Protein AF-A0A5C9CWZ7-F1 (afdb_monomer_lite)

Sequence (181 aa):
MKLSPTIRRFCLLFFSLTQAFALWAQPSFFHSISLDSYSSPAVPVGQFVGLRAGVDFPKRSPGISFFLKGSIPYDPFDLLDGHGGFGAEIRPFAAKRHFLEWLSPRRTHWAPSSSVSLLFPFENPTAPFVEASLSPLRLYTGWGNISFLSFRALFDETLKAQGWGIGILEFGYYPPDRRAP

Secondary structure (DSSP, 8-state):
-PPPHHHHHHHHHHHHHHHHHHHHSPPEEEEEEEEEEEE-SSS-SEEEEEEEEEEEESSSSSEEEEEEEEEEESSTT-GGG-EEEEEEEEE---BSS-TTGGG-SS--EE--EEEEEEEEESS-TTS-EEEEEEESEEEE-SSEEEEEEEEEEEE-TT--EEEEEEEEEEEEEPPP-TT--

Radius of gyration: 17.25 Å; chains: 1; bounding box: 43×49×49 Å

pLDDT: mean 82.91, std 12.4, range [44.5, 96.75]

Foldseek 3Di:
DDDDPVVVVVVVVVVVVQVVQLVPADKFKKKKWFWKAWDFPLAPGAIKIKIKIWIWRHPDPQTKIKIKMKIAGPPPVCRQSIKIWIKMKGFHGWAQDDPCVVVDPARKIQTKMWMKIWIAGNNGRPWIKIKIKTFRAWIHRPFWIKTAFIKIWIATPVRDTGTIMTGHIMTMGTDDDPPDD

Structure (mmCIF, N/CA/C/O backbone):
data_AF-A0A5C9CWZ7-F1
#
_entry.id   AF-A0A5C9CWZ7-F1
#
loop_
_atom_site.group_PDB
_atom_site.id
_atom_site.type_symbol
_atom_site.label_atom_id
_atom_site.label_alt_id
_atom_site.label_comp_id
_atom_site.label_asym_id
_atom_site.label_entity_id
_atom_site.label_seq_id
_atom_site.pdbx_PDB_ins_code
_atom_site.Cartn_x
_atom_site.Cartn_y
_atom_site.Cartn_z
_atom_site.occupancy
_atom_site.B_iso_or_equiv
_atom_site.auth_seq_id
_atom_site.auth_comp_id
_atom_site.auth_asym_id
_atom_site.auth_atom_id
_atom_site.pdbx_PDB_model_num
ATOM 1 N N . MET A 1 1 ? 6.967 26.310 -6.970 1.00 44.59 1 MET A N 1
ATOM 2 C CA . MET A 1 1 ? 6.289 27.140 -5.944 1.00 44.59 1 MET A CA 1
ATOM 3 C C . MET A 1 1 ? 7.084 27.080 -4.642 1.00 44.59 1 MET A C 1
ATOM 5 O O . MET A 1 1 ? 7.357 25.980 -4.184 1.00 44.59 1 MET A O 1
ATOM 9 N N . LYS A 1 2 ? 7.505 28.216 -4.065 1.00 53.72 2 LYS A N 1
ATOM 10 C CA . LYS A 1 2 ? 8.175 28.252 -2.748 1.00 53.72 2 LYS A CA 1
ATOM 11 C C . LYS A 1 2 ? 7.112 28.416 -1.656 1.00 53.72 2 LYS A C 1
ATOM 13 O O . LYS A 1 2 ? 6.367 29.389 -1.682 1.00 53.72 2 LYS A O 1
ATOM 18 N N . LEU A 1 3 ? 7.029 27.466 -0.725 1.00 54.56 3 LEU A N 1
ATOM 19 C CA . LEU A 1 3 ? 6.148 27.565 0.444 1.00 54.56 3 LEU A CA 1
ATOM 20 C C . LEU A 1 3 ? 6.603 28.715 1.354 1.00 54.56 3 LEU A C 1
ATOM 22 O O . LEU A 1 3 ? 7.803 28.901 1.568 1.00 54.56 3 LEU A O 1
ATOM 26 N N . SER A 1 4 ? 5.645 29.463 1.907 1.00 82.19 4 SER A N 1
ATOM 27 C CA . SER A 1 4 ? 5.919 30.510 2.898 1.00 82.19 4 SER A CA 1
ATOM 28 C C . SER A 1 4 ? 6.676 29.930 4.108 1.00 82.19 4 SER A C 1
ATOM 30 O O . SER A 1 4 ? 6.368 28.813 4.543 1.00 82.19 4 SER A O 1
ATOM 32 N N . PRO A 1 5 ? 7.646 30.663 4.690 1.00 79.69 5 PRO A N 1
ATOM 33 C CA . PRO A 1 5 ? 8.402 30.211 5.860 1.00 79.69 5 PRO A CA 1
ATOM 34 C C . PRO A 1 5 ? 7.504 29.846 7.052 1.00 79.69 5 PRO A C 1
ATOM 36 O O . PRO A 1 5 ? 7.842 28.938 7.811 1.00 79.69 5 PRO A O 1
ATOM 39 N N . THR A 1 6 ? 6.335 30.478 7.183 1.00 78.12 6 THR A N 1
ATOM 40 C CA . THR A 1 6 ? 5.333 30.152 8.209 1.00 78.12 6 THR A CA 1
ATOM 41 C C . THR A 1 6 ? 4.721 28.771 7.983 1.00 78.12 6 THR A C 1
ATOM 43 O O . THR A 1 6 ? 4.639 27.973 8.914 1.00 78.12 6 THR A O 1
ATOM 46 N N . ILE A 1 7 ? 4.374 28.446 6.734 1.00 71.31 7 ILE A N 1
ATOM 47 C CA . ILE A 1 7 ? 3.821 27.136 6.362 1.00 71.31 7 ILE A CA 1
ATOM 48 C C . ILE A 1 7 ? 4.877 26.049 6.573 1.00 71.31 7 ILE A C 1
ATOM 50 O O . ILE A 1 7 ? 4.580 24.997 7.127 1.00 71.31 7 ILE A O 1
ATOM 54 N N . ARG A 1 8 ? 6.140 26.325 6.225 1.00 72.25 8 ARG A N 1
ATOM 55 C CA . ARG A 1 8 ? 7.251 25.384 6.429 1.00 72.25 8 ARG A CA 1
ATOM 56 C C . ARG A 1 8 ? 7.451 25.039 7.907 1.00 72.25 8 ARG A C 1
ATOM 58 O O . ARG A 1 8 ? 7.617 23.869 8.237 1.00 72.25 8 ARG A O 1
ATOM 65 N N . ARG A 1 9 ? 7.403 26.041 8.792 1.00 70.62 9 ARG A N 1
ATOM 66 C CA . ARG A 1 9 ? 7.500 25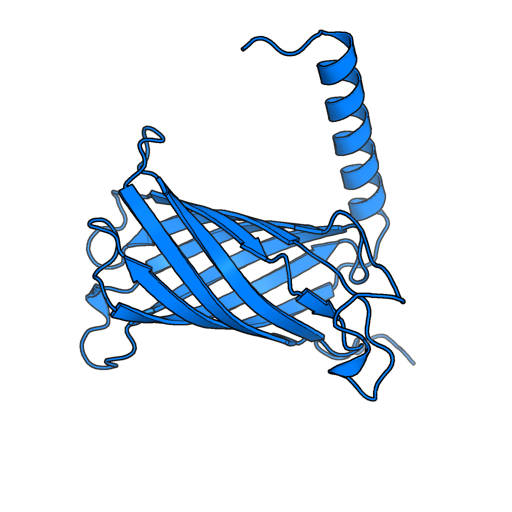.851 10.250 1.00 70.62 9 ARG A CA 1
ATOM 67 C C . ARG A 1 9 ? 6.307 25.079 10.804 1.00 70.62 9 ARG A C 1
ATOM 69 O O . ARG A 1 9 ? 6.511 24.182 11.610 1.00 70.62 9 ARG A O 1
ATOM 76 N N . PHE A 1 10 ? 5.096 25.384 10.342 1.00 73.50 10 PHE A N 1
ATOM 77 C CA . PHE A 1 10 ? 3.888 24.666 10.746 1.00 73.50 10 PHE A CA 1
ATOM 78 C C . PHE A 1 10 ? 3.921 23.195 10.312 1.00 73.50 10 PHE A C 1
ATOM 80 O O . PHE A 1 10 ? 3.681 22.319 11.134 1.00 73.50 10 PHE A O 1
ATOM 87 N N . CYS A 1 11 ? 4.293 22.909 9.060 1.00 59.72 11 CYS A N 1
ATOM 88 C CA . CYS A 1 11 ? 4.455 21.541 8.570 1.00 59.72 11 CYS A CA 1
ATOM 89 C C . CYS A 1 11 ? 5.512 20.783 9.371 1.00 59.72 11 CYS A C 1
ATOM 91 O O . CYS A 1 11 ? 5.253 19.660 9.781 1.00 59.72 11 CYS A O 1
ATOM 93 N N . LEU A 1 12 ? 6.671 21.393 9.637 1.00 71.19 12 LEU A N 1
ATOM 94 C CA . LEU A 1 12 ? 7.707 20.772 10.462 1.00 71.19 12 LEU A CA 1
ATOM 95 C C . LEU A 1 12 ? 7.193 20.480 11.872 1.00 71.19 12 LEU A C 1
ATOM 97 O O . LEU A 1 12 ? 7.348 19.362 12.333 1.00 71.19 12 LEU A O 1
ATOM 101 N N . LEU A 1 13 ? 6.528 21.436 12.525 1.00 69.62 13 LEU A N 1
ATOM 102 C CA . LEU A 1 13 ? 5.971 21.241 13.864 1.00 69.62 13 LEU A CA 1
ATOM 103 C C . LEU A 1 13 ? 4.911 20.130 13.882 1.00 69.62 13 LEU A C 1
ATOM 105 O O . LEU A 1 13 ? 4.917 19.291 14.776 1.00 69.62 13 LEU A O 1
ATOM 109 N N . PHE A 1 14 ? 4.037 20.095 12.875 1.00 67.31 14 PHE A N 1
ATOM 110 C CA . PHE A 1 14 ? 3.029 19.053 12.704 1.00 67.31 14 PHE A CA 1
ATOM 111 C C . PHE A 1 14 ? 3.673 17.679 12.491 1.00 67.31 14 PHE A C 1
ATOM 113 O O . PHE A 1 14 ? 3.327 16.742 13.203 1.00 67.31 14 PHE A O 1
ATOM 120 N N . PHE A 1 15 ? 4.665 17.573 11.599 1.00 65.56 15 PHE A N 1
ATOM 121 C CA . PHE A 1 15 ? 5.436 16.346 11.385 1.00 65.56 15 PHE A CA 1
ATOM 122 C C . PHE A 1 15 ? 6.125 15.887 12.676 1.00 65.56 15 PHE A C 1
ATOM 124 O O . PHE A 1 15 ? 5.984 14.725 13.057 1.00 65.56 15 PHE A O 1
ATOM 131 N N . SER A 1 16 ? 6.790 16.791 13.397 1.00 65.62 16 SER A N 1
ATOM 132 C CA . SER A 1 16 ? 7.444 16.499 14.677 1.00 65.62 16 SER A CA 1
ATOM 133 C C . SER A 1 16 ? 6.456 16.015 15.735 1.00 65.62 16 SER A C 1
ATOM 135 O O . SER A 1 16 ? 6.733 15.040 16.426 1.00 65.62 16 SER A O 1
ATOM 137 N N . LEU A 1 17 ? 5.287 16.652 15.847 1.00 58.56 17 LEU A N 1
ATOM 138 C CA . LEU A 1 17 ? 4.240 16.255 16.790 1.00 58.56 17 LEU A CA 1
ATOM 139 C C . LEU A 1 17 ? 3.630 14.901 16.415 1.00 58.56 17 LEU A C 1
ATOM 141 O O . LEU A 1 17 ? 3.426 14.069 17.295 1.00 58.56 17 LEU A O 1
ATOM 145 N N . THR A 1 18 ? 3.409 14.629 15.125 1.00 54.94 18 THR A N 1
ATOM 146 C CA . THR A 1 18 ? 2.952 13.307 14.669 1.00 54.94 18 THR A CA 1
ATOM 147 C C . THR A 1 18 ? 3.993 12.213 14.906 1.00 54.94 18 THR A C 1
ATOM 149 O O . THR A 1 18 ? 3.618 11.111 15.296 1.00 54.94 18 THR A O 1
ATOM 152 N N . GLN A 1 19 ? 5.291 12.506 14.758 1.00 60.41 19 GLN A N 1
ATOM 153 C CA . GLN A 1 19 ? 6.364 11.560 15.084 1.00 60.41 19 GLN A CA 1
ATOM 154 C C . GLN A 1 19 ? 6.494 11.333 16.596 1.00 60.41 19 GLN A C 1
ATOM 156 O O . GLN A 1 19 ? 6.620 10.194 17.036 1.00 60.41 19 GLN A O 1
ATOM 161 N N . ALA A 1 20 ? 6.399 12.389 17.407 1.00 58.94 20 ALA A N 1
ATOM 162 C CA . ALA A 1 20 ? 6.424 12.276 18.865 1.00 58.94 20 ALA A CA 1
ATOM 163 C C . ALA A 1 20 ? 5.234 11.457 19.395 1.00 58.94 20 ALA A C 1
ATOM 165 O O . ALA A 1 20 ? 5.399 10.640 20.300 1.00 58.94 20 ALA A O 1
ATOM 166 N N . PHE A 1 21 ? 4.051 11.616 18.793 1.00 53.75 21 PHE A N 1
ATOM 167 C CA . PHE A 1 21 ? 2.863 10.832 19.138 1.00 53.75 21 PHE A CA 1
ATOM 168 C C . PHE A 1 21 ? 2.972 9.370 18.676 1.00 53.75 21 PHE A C 1
ATOM 170 O O . PHE A 1 21 ? 2.552 8.461 19.391 1.00 53.75 21 PHE A O 1
ATOM 177 N N . ALA A 1 22 ? 3.588 9.128 17.514 1.00 54.06 22 ALA A N 1
ATOM 178 C CA . ALA A 1 22 ? 3.895 7.787 17.021 1.00 54.06 22 ALA A CA 1
ATOM 179 C C . ALA A 1 22 ? 4.846 7.025 17.966 1.00 54.06 22 ALA A C 1
ATOM 181 O O . ALA A 1 22 ? 4.644 5.838 18.197 1.00 54.06 22 ALA A O 1
ATOM 182 N N . LEU A 1 23 ? 5.825 7.707 18.574 1.00 55.41 23 LEU A N 1
ATOM 183 C CA . LEU A 1 23 ? 6.781 7.106 19.517 1.00 55.41 23 LEU A CA 1
ATOM 184 C C . LEU A 1 23 ? 6.171 6.738 20.881 1.00 55.41 23 LEU A C 1
ATOM 186 O O . LEU A 1 23 ? 6.703 5.869 21.567 1.00 55.41 23 LEU A O 1
ATOM 190 N N . TRP A 1 24 ? 5.069 7.379 21.282 1.00 53.84 24 TRP A N 1
ATOM 191 C CA . TRP A 1 24 ? 4.366 7.086 22.541 1.00 53.84 24 TRP A CA 1
ATOM 192 C C . TRP A 1 24 ? 3.275 6.018 22.406 1.00 53.84 24 TRP A C 1
ATOM 194 O O . TRP A 1 24 ? 2.797 5.481 23.406 1.00 53.84 24 TRP A O 1
ATOM 204 N N . ALA A 1 25 ? 2.864 5.698 21.181 1.00 63.06 25 ALA A N 1
ATOM 205 C CA . ALA A 1 25 ? 1.851 4.692 20.927 1.00 63.06 25 ALA A CA 1
ATOM 206 C C . ALA A 1 25 ? 2.453 3.288 20.824 1.00 63.06 25 ALA A C 1
ATOM 208 O O . ALA A 1 25 ? 3.492 3.087 20.200 1.00 63.06 25 ALA A O 1
ATOM 209 N N .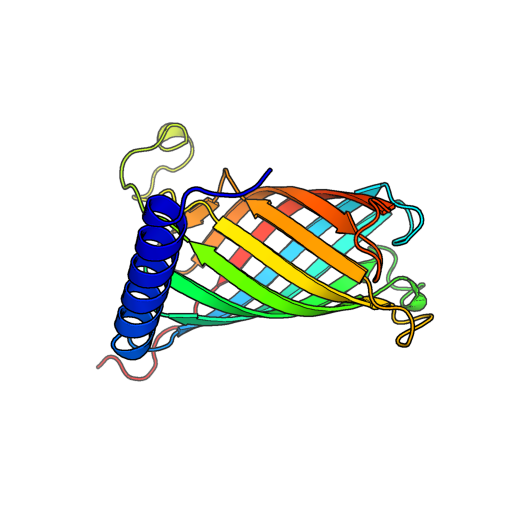 GLN A 1 26 ? 1.758 2.289 21.379 1.00 70.94 26 GLN A N 1
ATOM 210 C CA . GLN A 1 26 ? 2.166 0.897 21.207 1.00 70.94 26 GLN A CA 1
ATOM 211 C C . GLN A 1 26 ? 2.159 0.523 19.713 1.00 70.94 26 GLN A C 1
ATOM 213 O O . GLN A 1 26 ? 1.120 0.694 19.057 1.00 70.94 26 GLN A O 1
ATOM 218 N N . PRO A 1 27 ? 3.283 0.011 19.173 1.00 81.19 27 PRO A N 1
ATOM 219 C CA . PRO A 1 27 ? 3.339 -0.464 17.800 1.00 81.19 27 PRO A CA 1
ATOM 220 C C . PRO A 1 27 ? 2.318 -1.572 17.579 1.00 81.19 27 PRO A C 1
ATOM 222 O O . PRO A 1 27 ? 2.072 -2.400 18.457 1.00 81.19 27 PRO A O 1
ATOM 225 N N . SER A 1 28 ? 1.739 -1.627 16.387 1.00 86.00 28 SER A N 1
ATOM 226 C CA . SER A 1 28 ? 0.887 -2.744 15.984 1.00 86.00 28 SER A CA 1
ATOM 227 C C . SER A 1 28 ? 1.297 -3.284 14.635 1.00 86.00 28 SER A C 1
ATOM 229 O O . SER A 1 28 ? 1.337 -2.552 13.652 1.00 86.00 28 SER A O 1
ATOM 231 N N . PHE A 1 29 ? 1.571 -4.582 14.595 1.00 90.19 29 PHE A N 1
ATOM 232 C CA . PHE A 1 29 ? 1.871 -5.269 13.351 1.00 90.19 29 PHE A CA 1
ATOM 233 C C . PHE A 1 29 ? 0.608 -5.411 12.507 1.00 90.19 29 PHE A C 1
ATOM 235 O O . PHE A 1 29 ? -0.488 -5.600 13.041 1.00 90.19 29 PHE A O 1
ATOM 242 N N . PHE A 1 30 ? 0.762 -5.347 11.193 1.00 91.75 30 PHE A N 1
ATOM 243 C CA . PHE A 1 30 ? -0.310 -5.631 10.254 1.00 91.75 30 PHE A CA 1
ATOM 244 C C . PHE A 1 30 ? 0.219 -6.387 9.046 1.00 91.75 30 PHE A C 1
ATOM 246 O O . PHE A 1 30 ? 1.398 -6.296 8.704 1.00 91.75 30 PHE A O 1
ATOM 253 N N . HIS A 1 31 ? -0.692 -7.091 8.388 1.00 93.75 31 HIS A N 1
ATOM 254 C CA . HIS A 1 31 ? -0.468 -7.670 7.071 1.00 93.75 31 HIS A CA 1
ATOM 255 C C . HIS A 1 31 ? -1.663 -7.318 6.199 1.00 93.75 31 HIS A C 1
ATOM 257 O O . HIS A 1 31 ? -2.783 -7.261 6.711 1.00 93.75 31 HIS A O 1
ATOM 263 N N . SER A 1 32 ? -1.458 -7.071 4.913 1.00 94.75 32 SER A N 1
ATOM 264 C CA . SER A 1 32 ? -2.560 -6.876 3.980 1.00 94.75 32 SER A CA 1
ATOM 265 C C . SER A 1 32 ? -2.356 -7.610 2.671 1.00 94.75 32 SER A C 1
ATOM 267 O O . SER A 1 32 ? -1.229 -7.901 2.272 1.00 94.75 32 SER A O 1
ATOM 269 N N . ILE A 1 33 ? -3.482 -7.926 2.042 1.00 94.81 33 ILE A N 1
ATOM 270 C CA . ILE A 1 33 ? -3.564 -8.470 0.693 1.00 94.81 33 ILE A CA 1
ATOM 271 C C . ILE A 1 33 ? -4.383 -7.484 -0.131 1.00 94.81 33 ILE A C 1
ATOM 273 O O . ILE A 1 33 ? -5.452 -7.055 0.315 1.00 94.81 33 ILE A O 1
ATOM 277 N N . SER A 1 34 ? -3.895 -7.124 -1.312 1.00 93.50 34 SER A N 1
ATOM 278 C CA . SER A 1 34 ? -4.582 -6.236 -2.244 1.00 93.50 34 SER A CA 1
ATOM 279 C C . SER A 1 34 ? -4.733 -6.855 -3.624 1.00 93.50 34 SER A C 1
ATOM 281 O O . SER A 1 34 ? -3.941 -7.698 -4.036 1.00 93.50 34 SER A O 1
ATOM 283 N N . LEU A 1 35 ? -5.765 -6.417 -4.336 1.00 93.31 35 LEU A N 1
ATOM 284 C CA . LEU A 1 35 ? -5.917 -6.629 -5.764 1.00 93.31 35 LEU A CA 1
ATOM 285 C C . LEU A 1 35 ? -5.762 -5.283 -6.457 1.00 93.31 35 LEU A C 1
ATOM 287 O O . LEU A 1 35 ? -6.523 -4.345 -6.204 1.00 93.31 35 LEU A O 1
ATOM 291 N N . ASP A 1 36 ? -4.768 -5.210 -7.326 1.00 89.62 36 ASP A N 1
ATOM 292 C CA . ASP A 1 36 ? -4.287 -3.978 -7.924 1.00 89.62 36 ASP A CA 1
ATOM 293 C C . ASP A 1 36 ? -4.314 -4.089 -9.443 1.00 89.62 36 ASP A C 1
ATOM 295 O O . ASP A 1 36 ? -4.150 -5.166 -10.007 1.00 89.62 36 ASP A O 1
ATOM 299 N N . SER A 1 37 ? -4.510 -2.968 -10.122 1.00 88.75 37 SER A N 1
ATOM 300 C CA . SER A 1 37 ? -4.347 -2.882 -11.566 1.00 88.75 37 SER A CA 1
ATOM 301 C C . SER A 1 37 ? -3.518 -1.662 -11.915 1.00 88.75 37 SER A C 1
ATOM 303 O O . SER A 1 37 ? -3.731 -0.585 -11.354 1.00 88.75 37 SER A O 1
ATOM 305 N N . TYR A 1 38 ? -2.567 -1.828 -12.827 1.00 84.81 38 TYR A N 1
ATOM 306 C CA . TYR A 1 38 ? -1.699 -0.750 -13.285 1.00 84.81 38 TYR A CA 1
ATOM 307 C C . TYR A 1 38 ? -1.853 -0.527 -14.783 1.00 84.81 38 TYR A C 1
ATOM 309 O O . TYR A 1 38 ? -2.086 -1.451 -15.560 1.00 84.81 38 TYR A O 1
ATOM 317 N N . SER A 1 39 ? -1.679 0.729 -15.168 1.00 82.12 39 SER A N 1
ATOM 318 C CA . SER A 1 39 ? -1.515 1.195 -16.534 1.00 82.12 39 SER A CA 1
ATOM 319 C C . SER A 1 39 ? -0.220 2.006 -16.576 1.00 82.12 39 SER A C 1
ATOM 321 O O . SER A 1 39 ? -0.224 3.217 -16.332 1.00 82.12 39 SER A O 1
ATOM 323 N N . SER A 1 40 ? 0.902 1.331 -16.825 1.00 70.75 40 SER A N 1
ATOM 324 C CA . SER A 1 40 ? 2.238 1.930 -16.810 1.00 70.75 40 SER A CA 1
ATOM 325 C C . SER A 1 40 ? 3.177 1.211 -17.786 1.00 70.75 40 SER A C 1
ATOM 327 O O . SER A 1 40 ? 3.006 0.021 -18.016 1.00 70.75 40 SER A O 1
ATOM 329 N N . PRO A 1 41 ? 4.188 1.889 -18.348 1.00 65.88 41 PRO A N 1
A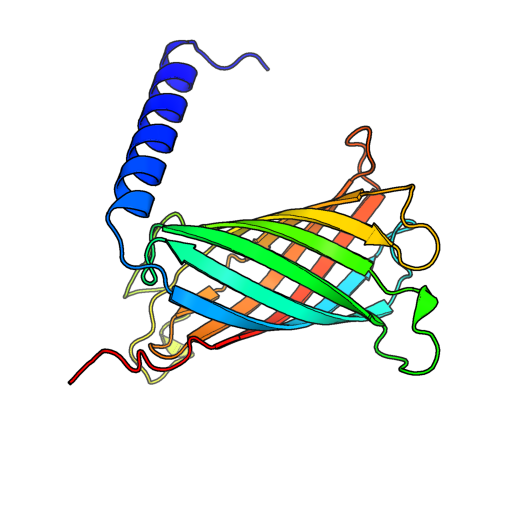TOM 330 C CA . PRO A 1 41 ? 5.328 1.244 -18.994 1.00 65.88 41 PRO A CA 1
ATOM 331 C C . PRO A 1 41 ? 6.301 0.624 -17.980 1.00 65.88 41 PRO A C 1
ATOM 333 O O . PRO A 1 41 ? 7.019 -0.303 -18.319 1.00 65.88 41 PRO A O 1
ATOM 336 N N . ALA A 1 42 ? 6.340 1.142 -16.744 1.00 66.50 42 ALA A N 1
ATOM 337 C CA . ALA A 1 42 ? 7.266 0.690 -15.697 1.00 66.50 42 ALA A CA 1
ATOM 338 C C . ALA A 1 42 ? 6.773 -0.548 -14.925 1.00 66.50 42 ALA A C 1
ATOM 340 O O . ALA A 1 42 ? 7.535 -1.169 -14.193 1.00 66.50 42 ALA A O 1
ATOM 341 N N . VAL A 1 43 ? 5.485 -0.869 -15.050 1.00 71.50 43 VAL A N 1
ATOM 342 C CA . VAL A 1 43 ? 4.858 -2.074 -14.500 1.00 71.50 43 VAL A CA 1
ATOM 343 C C . VAL A 1 43 ? 3.929 -2.590 -15.590 1.00 71.50 43 VAL A C 1
ATOM 345 O O . VAL A 1 43 ? 3.053 -1.816 -15.983 1.00 71.50 43 VAL A O 1
ATOM 348 N N . PRO A 1 44 ? 4.084 -3.834 -16.071 1.00 71.38 44 PRO A N 1
ATOM 349 C CA . PRO A 1 44 ? 3.253 -4.377 -17.138 1.00 71.38 44 PRO A CA 1
ATOM 350 C C . PRO A 1 44 ? 1.764 -4.165 -16.876 1.00 71.38 44 PRO A C 1
ATOM 352 O O . PRO A 1 44 ? 1.281 -4.258 -15.745 1.00 71.38 44 PRO A O 1
ATOM 355 N N . VAL A 1 45 ? 1.025 -3.828 -17.932 1.00 76.50 45 VAL A N 1
ATOM 356 C CA . VAL A 1 45 ? -0.414 -3.585 -17.825 1.00 76.50 45 VAL A CA 1
ATOM 357 C C . VAL A 1 45 ? -1.095 -4.891 -17.436 1.00 76.50 45 VAL A C 1
ATOM 359 O O . VAL A 1 45 ? -1.038 -5.869 -18.175 1.00 76.50 45 VAL A O 1
ATOM 362 N N . GLY A 1 46 ? -1.762 -4.908 -16.284 1.00 79.06 46 GLY A N 1
ATOM 363 C CA . GLY A 1 46 ? -2.320 -6.150 -15.768 1.00 79.06 46 GLY A CA 1
ATOM 364 C C . GLY A 1 46 ? -3.016 -6.024 -14.423 1.00 79.06 46 GLY A C 1
ATOM 365 O O . GLY A 1 46 ? -3.183 -4.930 -13.870 1.00 79.06 46 GLY A O 1
ATOM 366 N N . GLN A 1 47 ? -3.450 -7.181 -13.925 1.00 84.88 47 GLN A N 1
ATOM 367 C CA . GLN A 1 47 ? -3.948 -7.370 -12.568 1.00 84.88 47 GLN A CA 1
ATOM 368 C C . GLN A 1 47 ? -2.843 -7.979 -11.715 1.00 84.88 47 GLN A C 1
ATOM 370 O O . GLN A 1 47 ? -2.136 -8.882 -12.157 1.00 84.88 47 GLN A O 1
ATOM 375 N N . PHE A 1 48 ? -2.722 -7.496 -10.488 1.00 88.25 48 PHE A N 1
ATOM 376 C CA . PHE A 1 48 ? -1.683 -7.885 -9.556 1.00 88.25 48 PHE A CA 1
ATOM 377 C C . PHE A 1 48 ? -2.286 -8.223 -8.201 1.00 88.25 48 PHE A C 1
ATOM 379 O O . PHE A 1 48 ? -3.248 -7.593 -7.751 1.00 88.25 48 PHE A O 1
ATOM 386 N N . VAL A 1 49 ? -1.676 -9.192 -7.530 1.00 90.12 49 VAL A N 1
ATOM 387 C CA . VAL A 1 49 ? -1.912 -9.469 -6.117 1.00 90.12 49 VAL A CA 1
ATOM 388 C C . VAL A 1 49 ? -0.795 -8.811 -5.321 1.00 90.12 49 VAL A C 1
ATOM 390 O O . VAL A 1 49 ? 0.377 -9.167 -5.450 1.00 90.12 49 VAL A O 1
ATOM 393 N N . GLY A 1 50 ? -1.167 -7.834 -4.502 1.00 91.31 50 GLY A N 1
ATOM 394 C CA . GLY A 1 50 ? -0.267 -7.138 -3.598 1.00 91.31 50 GLY A CA 1
ATOM 395 C C . GLY A 1 50 ? -0.283 -7.748 -2.202 1.00 91.31 50 GLY A C 1
ATOM 396 O O . GLY A 1 50 ? -1.312 -8.208 -1.710 1.00 91.31 50 GLY A O 1
ATOM 397 N N . LEU A 1 51 ? 0.868 -7.723 -1.544 1.00 92.69 51 LEU A N 1
ATOM 398 C CA . LEU A 1 51 ? 1.064 -8.099 -0.153 1.00 92.69 51 LEU A CA 1
ATOM 399 C C . LEU A 1 51 ? 1.763 -6.952 0.568 1.00 92.69 51 LEU A C 1
ATOM 401 O O . LEU A 1 51 ? 2.726 -6.381 0.054 1.00 92.69 51 LEU A O 1
ATOM 405 N N . ARG A 1 52 ? 1.321 -6.624 1.780 1.00 94.94 52 ARG A N 1
ATOM 406 C CA . ARG A 1 52 ? 2.047 -5.707 2.668 1.00 94.94 52 ARG A CA 1
ATOM 407 C C . ARG A 1 52 ? 2.206 -6.328 4.040 1.00 94.94 52 ARG A C 1
ATOM 409 O O . ARG A 1 52 ? 1.324 -7.041 4.511 1.00 94.94 52 ARG A O 1
ATOM 416 N N . ALA A 1 53 ? 3.308 -6.015 4.700 1.00 93.81 53 ALA A N 1
ATOM 417 C CA . ALA A 1 53 ? 3.537 -6.364 6.095 1.00 93.81 53 ALA A CA 1
ATOM 418 C C . ALA A 1 53 ? 4.283 -5.220 6.770 1.00 93.81 53 ALA A C 1
ATOM 420 O O . ALA A 1 53 ? 5.260 -4.712 6.222 1.00 93.81 53 ALA A O 1
ATOM 421 N N . GLY A 1 54 ? 3.829 -4.781 7.937 1.00 92.62 54 GLY A N 1
ATOM 422 C CA . GLY A 1 54 ? 4.387 -3.577 8.535 1.00 92.62 54 GLY A CA 1
ATOM 423 C C . GLY A 1 54 ? 3.985 -3.327 9.970 1.00 92.62 54 GLY A C 1
ATOM 424 O O . GLY A 1 54 ? 3.385 -4.173 10.636 1.00 92.62 54 GLY A O 1
ATOM 425 N N . VAL A 1 55 ? 4.347 -2.135 10.433 1.00 90.00 55 VAL A N 1
ATOM 426 C CA . VAL A 1 55 ? 4.106 -1.655 11.790 1.00 90.00 55 VAL A CA 1
ATOM 427 C C . VAL A 1 55 ? 3.416 -0.299 11.743 1.00 90.00 55 VAL A C 1
ATOM 429 O O . VAL A 1 55 ? 3.843 0.605 11.026 1.00 90.00 55 VAL A O 1
ATOM 432 N N . ASP A 1 56 ? 2.367 -0.170 12.545 1.00 88.69 56 ASP A N 1
ATOM 433 C CA . ASP A 1 56 ? 1.566 1.031 12.733 1.00 88.69 56 ASP A CA 1
ATOM 434 C C . ASP A 1 56 ? 1.887 1.735 14.049 1.00 88.69 56 ASP A C 1
ATOM 436 O O . ASP A 1 56 ? 1.951 1.099 15.103 1.00 88.69 56 ASP A O 1
ATOM 440 N N . PHE A 1 57 ? 1.940 3.063 13.993 1.00 85.94 57 PHE A N 1
ATOM 441 C CA . PHE A 1 57 ? 2.173 3.948 15.126 1.00 85.94 57 PHE A CA 1
ATOM 442 C C . PHE A 1 57 ? 1.271 5.194 15.062 1.00 85.94 57 PHE A C 1
ATOM 444 O O . PHE A 1 57 ? 1.547 6.108 14.280 1.00 85.94 57 PHE A O 1
ATOM 451 N N . PRO A 1 58 ? 0.228 5.319 15.903 1.00 75.38 58 PRO A N 1
ATOM 452 C CA . PRO A 1 58 ? -0.532 4.275 16.613 1.00 75.38 58 PRO A CA 1
ATOM 453 C C . PRO A 1 58 ? -1.298 3.293 15.701 1.00 75.38 58 PRO A C 1
ATOM 455 O O . PRO A 1 58 ? -1.556 3.560 14.525 1.00 75.38 58 PRO A O 1
ATOM 458 N N . LYS A 1 59 ? -1.785 2.187 16.295 1.00 66.75 59 LYS A N 1
ATOM 459 C CA . LYS A 1 59 ? -2.755 1.249 15.678 1.00 66.75 59 LYS A CA 1
ATOM 460 C C . LYS A 1 59 ? -4.020 1.942 15.163 1.00 66.75 59 LYS A C 1
ATOM 462 O O . LYS A 1 59 ? -4.596 1.540 14.157 1.00 66.75 59 LYS A O 1
ATOM 467 N N . ARG A 1 60 ? -4.494 2.947 15.905 1.00 67.56 60 ARG A N 1
ATOM 468 C CA . ARG A 1 60 ? -5.740 3.675 15.641 1.00 67.56 60 ARG A CA 1
ATOM 469 C C . ARG A 1 60 ? -5.397 5.048 15.087 1.00 67.56 60 ARG A C 1
ATOM 471 O O . ARG A 1 60 ? -4.675 5.786 15.735 1.00 67.56 60 ARG A O 1
ATOM 478 N N . SER A 1 61 ? -5.929 5.363 13.911 1.00 69.38 61 SER A N 1
ATOM 479 C CA . SER A 1 61 ? -5.750 6.659 13.251 1.00 69.38 61 SER A CA 1
ATOM 480 C C . SER A 1 61 ? -6.102 7.844 14.181 1.00 69.38 61 SER A C 1
ATOM 482 O O . SER A 1 61 ? -7.050 7.714 14.967 1.00 69.38 61 SER A O 1
ATOM 484 N N . PRO A 1 62 ? -5.402 8.996 14.093 1.00 82.38 62 PRO A N 1
ATOM 485 C CA . PRO A 1 62 ? -4.322 9.328 13.154 1.00 82.38 62 PRO A CA 1
ATOM 486 C C . PRO A 1 62 ? -2.985 8.658 13.481 1.00 82.38 62 PRO A C 1
ATOM 488 O O . PRO A 1 62 ? -2.668 8.448 14.647 1.00 82.38 62 PRO A O 1
ATOM 491 N N . GLY A 1 63 ? -2.187 8.336 12.462 1.00 87.00 63 GLY A N 1
ATOM 492 C CA . GLY A 1 63 ? -0.896 7.680 12.666 1.00 87.00 63 GLY A CA 1
ATOM 493 C C . GLY A 1 63 ? -0.052 7.507 11.411 1.00 87.00 63 GLY A C 1
ATOM 494 O O . GLY A 1 63 ? -0.466 7.847 10.303 1.00 87.00 63 GLY A O 1
ATOM 495 N N . ILE A 1 64 ? 1.142 6.963 11.612 1.00 89.50 64 ILE A N 1
ATOM 496 C CA . ILE A 1 64 ? 2.129 6.650 10.581 1.00 89.50 64 ILE A CA 1
ATOM 497 C C . ILE A 1 64 ? 2.341 5.137 10.567 1.00 89.50 64 ILE A C 1
ATOM 499 O O . ILE A 1 64 ? 2.218 4.475 11.598 1.00 89.50 64 ILE A O 1
ATOM 503 N N . SER A 1 65 ? 2.640 4.585 9.403 1.00 91.06 65 SER A N 1
ATOM 504 C CA . SER A 1 65 ? 2.946 3.171 9.234 1.00 91.06 65 SER A CA 1
ATOM 505 C C . SER A 1 65 ? 4.182 3.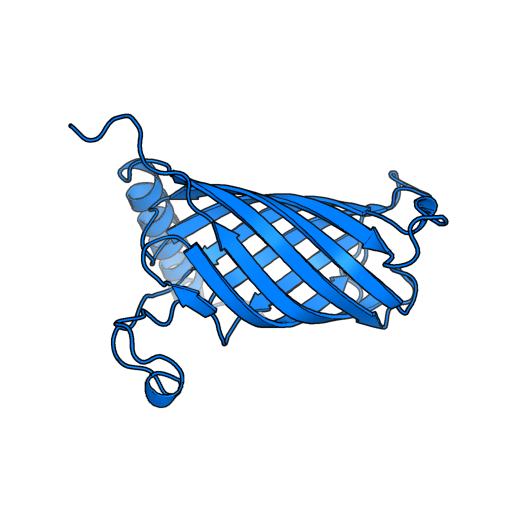005 8.369 1.00 91.06 65 SER A C 1
ATOM 507 O O . SER A 1 65 ? 4.339 3.731 7.391 1.00 91.06 65 SER A O 1
ATOM 509 N N . PHE A 1 66 ? 5.017 2.024 8.687 1.00 93.62 66 PHE A N 1
ATOM 510 C CA . PHE A 1 66 ? 6.140 1.598 7.850 1.00 93.62 66 PHE A CA 1
ATOM 511 C C . PHE A 1 66 ? 5.925 0.146 7.453 1.00 93.62 66 PHE A C 1
ATOM 513 O O . PHE A 1 66 ? 5.544 -0.668 8.295 1.00 93.62 66 PHE A O 1
ATOM 520 N N . PHE A 1 67 ? 6.128 -0.187 6.184 1.00 95.12 67 PHE A N 1
ATOM 521 C CA . PHE A 1 67 ? 5.786 -1.510 5.671 1.00 95.12 67 PHE A CA 1
ATOM 522 C C . PHE A 1 67 ? 6.703 -1.959 4.547 1.00 95.12 67 PHE A C 1
ATOM 524 O O . PHE A 1 67 ? 7.206 -1.150 3.773 1.00 95.12 67 PHE A O 1
ATOM 531 N N . LEU A 1 68 ? 6.857 -3.271 4.445 1.00 95.88 68 LEU A N 1
ATOM 532 C CA . LEU A 1 68 ? 7.298 -3.953 3.242 1.00 95.88 68 LEU A CA 1
ATOM 533 C C . LEU A 1 68 ? 6.094 -4.154 2.325 1.00 95.88 68 LEU A C 1
ATOM 535 O O . LEU A 1 68 ? 4.973 -4.370 2.796 1.00 95.88 68 LEU A O 1
ATOM 539 N N . LYS A 1 69 ? 6.333 -4.081 1.021 1.00 94.81 69 LYS A N 1
ATOM 540 C CA . LYS A 1 69 ? 5.345 -4.315 -0.028 1.00 94.81 69 LYS A CA 1
ATOM 541 C C . LYS A 1 69 ? 5.913 -5.309 -1.034 1.00 94.81 69 LYS A C 1
ATOM 543 O O . LYS A 1 69 ? 7.076 -5.211 -1.404 1.00 94.81 69 LYS A O 1
ATOM 548 N N . GLY A 1 70 ? 5.085 -6.235 -1.484 1.00 90.81 70 GLY A N 1
ATOM 549 C CA . GLY A 1 70 ? 5.341 -7.088 -2.635 1.00 90.81 70 GLY A CA 1
ATOM 550 C C . GLY A 1 70 ? 4.125 -7.080 -3.547 1.00 90.81 70 GLY A C 1
ATOM 551 O O . GLY A 1 70 ? 3.008 -6.873 -3.081 1.00 90.81 70 GLY A O 1
ATOM 552 N N . SER A 1 71 ? 4.330 -7.281 -4.836 1.00 89.44 71 SER A N 1
ATOM 553 C CA . SER A 1 71 ? 3.262 -7.416 -5.815 1.00 89.44 71 SER A CA 1
ATOM 554 C C . SER A 1 71 ? 3.690 -8.434 -6.851 1.00 89.44 71 SER A C 1
ATOM 556 O O . SER A 1 71 ? 4.807 -8.360 -7.356 1.00 89.44 71 SER A O 1
ATOM 558 N N . ILE A 1 72 ? 2.799 -9.361 -7.168 1.00 89.12 72 ILE A N 1
ATOM 559 C CA . ILE A 1 72 ? 2.989 -10.361 -8.219 1.00 89.12 72 ILE A CA 1
ATOM 560 C C . ILE A 1 72 ? 1.852 -10.233 -9.231 1.00 89.12 72 ILE A C 1
ATOM 562 O O . ILE A 1 72 ? 0.738 -9.872 -8.833 1.00 89.12 72 ILE A O 1
ATOM 566 N N . PRO A 1 73 ? 2.103 -10.465 -10.525 1.00 86.06 73 PRO A N 1
ATOM 567 C CA . PRO A 1 73 ? 1.028 -10.512 -11.505 1.00 86.06 73 PRO A CA 1
ATOM 568 C C . PRO A 1 73 ? 0.059 -11.651 -11.180 1.00 86.06 73 PRO A C 1
ATOM 570 O O . PRO A 1 73 ? 0.394 -12.616 -10.492 1.00 86.06 73 PRO A O 1
ATOM 573 N N . TYR A 1 74 ? -1.181 -11.506 -11.642 1.00 80.44 74 TYR A N 1
ATOM 574 C CA . TYR A 1 74 ? -2.225 -12.503 -11.426 1.00 80.44 74 TYR A CA 1
ATOM 575 C C . TYR A 1 74 ? -1.917 -13.831 -12.124 1.00 80.44 74 TYR A C 1
ATOM 577 O O . TYR A 1 74 ? -2.339 -14.872 -11.628 1.00 80.44 74 TYR A O 1
ATOM 585 N N . ASP A 1 75 ? -1.187 -13.798 -13.244 1.00 79.44 75 ASP A N 1
ATOM 586 C CA . ASP A 1 75 ? -0.663 -15.010 -13.867 1.00 79.44 75 ASP A CA 1
ATOM 587 C C . ASP A 1 75 ? 0.494 -15.562 -13.010 1.00 79.44 75 ASP A C 1
ATOM 589 O O . ASP A 1 75 ? 1.566 -14.954 -12.954 1.00 79.44 75 ASP A O 1
ATOM 593 N N . PRO A 1 76 ? 0.302 -16.697 -12.311 1.00 62.31 76 PRO A N 1
ATOM 594 C CA . PRO A 1 76 ? 1.294 -17.219 -11.378 1.00 62.31 76 PRO A CA 1
ATOM 595 C C . PRO A 1 76 ? 2.533 -17.799 -12.074 1.00 62.31 76 PRO A C 1
ATOM 597 O O . PRO A 1 76 ? 3.488 -18.164 -11.384 1.00 62.31 76 PRO A O 1
ATOM 600 N N . PHE A 1 77 ? 2.528 -17.925 -13.405 1.00 69.56 77 PHE A N 1
ATOM 601 C CA . PHE A 1 77 ? 3.643 -18.479 -14.172 1.00 69.56 77 PHE A CA 1
ATOM 602 C C . PHE A 1 77 ? 4.633 -17.416 -14.662 1.00 69.56 77 PHE A C 1
ATOM 604 O O . PHE A 1 77 ? 5.730 -17.784 -15.079 1.00 69.56 77 PHE A O 1
ATOM 611 N N . ASP A 1 78 ? 4.296 -16.129 -14.541 1.00 69.62 78 ASP A N 1
ATOM 612 C CA . ASP A 1 78 ? 5.153 -15.013 -14.950 1.00 69.62 78 ASP A CA 1
ATOM 613 C C . ASP A 1 78 ? 5.569 -14.142 -13.758 1.00 69.62 78 ASP A C 1
ATOM 615 O O . ASP A 1 78 ? 5.197 -12.985 -13.610 1.00 69.62 78 ASP A O 1
ATOM 619 N N . LEU A 1 79 ? 6.330 -14.716 -12.825 1.00 72.31 79 LEU A N 1
ATOM 620 C CA . LEU A 1 79 ? 6.724 -14.008 -11.600 1.00 72.31 79 LEU A CA 1
ATOM 621 C C . LEU A 1 79 ? 7.706 -12.848 -11.840 1.00 72.31 79 LEU A C 1
ATOM 623 O O . LEU A 1 79 ? 7.952 -12.078 -10.910 1.00 72.31 79 LEU A O 1
ATOM 627 N N . LEU A 1 80 ? 8.289 -12.726 -13.036 1.00 77.00 80 LEU A N 1
ATOM 628 C CA . LEU A 1 80 ? 9.334 -11.740 -13.339 1.00 77.00 80 LEU A CA 1
ATOM 629 C C . LEU A 1 80 ? 8.798 -10.303 -13.365 1.00 77.00 80 LEU A C 1
ATOM 631 O O . LEU A 1 80 ? 9.517 -9.381 -12.975 1.00 77.00 80 LEU A O 1
ATOM 635 N N . ASP A 1 81 ? 7.514 -10.136 -13.677 1.00 80.75 81 ASP A N 1
ATOM 636 C CA . ASP A 1 81 ? 6.820 -8.841 -13.712 1.00 80.75 81 ASP A CA 1
ATOM 637 C C . ASP A 1 81 ? 6.428 -8.313 -12.318 1.00 80.75 81 ASP A C 1
ATOM 639 O O . ASP A 1 81 ? 5.811 -7.250 -12.163 1.00 80.75 81 ASP A O 1
ATOM 643 N N . GLY A 1 82 ? 6.756 -9.068 -11.268 1.00 87.69 82 GLY A N 1
ATOM 644 C CA . GLY A 1 82 ? 6.539 -8.661 -9.890 1.00 87.69 82 GLY A CA 1
ATOM 645 C C . GLY A 1 82 ? 7.491 -7.556 -9.425 1.00 87.69 82 GLY A C 1
ATOM 646 O O . GLY A 1 82 ? 8.493 -7.218 -10.056 1.00 87.69 82 GLY A O 1
ATOM 647 N N . HIS A 1 83 ? 7.182 -6.983 -8.266 1.00 90.00 83 HIS A N 1
ATOM 648 C CA . HIS A 1 83 ? 8.048 -6.013 -7.602 1.00 90.00 83 HIS A CA 1
ATOM 649 C C . HIS A 1 83 ? 7.971 -6.135 -6.083 1.00 90.00 83 HIS A C 1
ATOM 651 O O . HIS A 1 83 ? 6.939 -6.487 -5.508 1.00 90.00 83 HIS A O 1
ATOM 657 N N . GLY A 1 84 ? 9.073 -5.802 -5.419 1.00 92.44 84 GLY A N 1
ATOM 658 C CA . GLY A 1 84 ? 9.189 -5.737 -3.964 1.00 92.44 84 GLY A CA 1
ATOM 659 C C . GLY A 1 84 ? 9.617 -4.347 -3.520 1.00 92.44 84 GLY A C 1
ATOM 660 O O . GLY A 1 84 ? 10.149 -3.577 -4.308 1.00 92.44 84 GLY A O 1
ATOM 661 N N . GLY A 1 85 ? 9.394 -3.988 -2.265 1.00 93.88 85 GLY A N 1
ATOM 662 C CA . GLY A 1 85 ? 9.755 -2.661 -1.797 1.00 93.88 85 GLY A CA 1
ATOM 663 C C . GLY A 1 85 ? 9.397 -2.381 -0.356 1.00 93.88 85 GLY A C 1
ATOM 664 O O . GLY A 1 85 ? 8.967 -3.255 0.400 1.00 93.88 85 GLY A O 1
ATOM 665 N N . PHE A 1 86 ? 9.572 -1.124 0.018 1.00 95.38 86 PHE A N 1
ATOM 666 C CA . PHE A 1 86 ? 9.224 -0.617 1.334 1.00 95.38 86 PHE A CA 1
ATOM 667 C C . PHE A 1 86 ? 8.577 0.755 1.204 1.00 95.38 86 PHE A C 1
ATOM 669 O O . PHE A 1 86 ? 8.833 1.500 0.258 1.00 95.38 86 PHE A O 1
ATOM 676 N N . GLY A 1 87 ? 7.724 1.100 2.156 1.00 95.94 87 GLY A N 1
ATOM 677 C CA . GLY A 1 87 ? 6.982 2.344 2.112 1.00 95.94 87 GLY A CA 1
ATOM 678 C C . GLY A 1 87 ? 6.586 2.860 3.478 1.00 95.94 87 GLY A C 1
ATOM 679 O O . GLY A 1 87 ? 6.700 2.182 4.503 1.00 95.94 87 GLY A O 1
ATOM 680 N N . ALA A 1 88 ? 6.112 4.098 3.454 1.00 95.38 88 ALA A N 1
ATOM 681 C CA . ALA A 1 88 ? 5.532 4.785 4.586 1.00 95.38 88 ALA A CA 1
ATOM 682 C C . ALA A 1 88 ? 4.113 5.238 4.240 1.00 95.38 88 ALA A C 1
ATOM 684 O O . ALA A 1 88 ? 3.834 5.676 3.124 1.00 95.38 88 ALA A O 1
ATOM 685 N N . GLU A 1 89 ? 3.203 5.134 5.197 1.00 94.56 89 GLU A N 1
ATOM 686 C CA . GLU A 1 89 ? 1.811 5.551 5.068 1.00 94.56 89 GLU A CA 1
ATOM 687 C C . GLU A 1 89 ? 1.456 6.510 6.196 1.00 94.56 89 GLU A C 1
ATOM 689 O O . GLU A 1 89 ? 1.860 6.323 7.340 1.00 94.56 89 GLU A O 1
ATOM 694 N N . ILE A 1 90 ? 0.675 7.531 5.870 1.00 91.81 90 ILE A N 1
ATOM 695 C CA . ILE A 1 90 ? 0.112 8.483 6.817 1.00 91.81 90 ILE A CA 1
ATOM 696 C C . ILE A 1 90 ? -1.405 8.335 6.793 1.00 91.81 90 ILE A C 1
ATOM 698 O O . ILE A 1 90 ? -2.035 8.309 5.732 1.00 91.81 90 ILE A O 1
ATOM 702 N N . ARG A 1 91 ? -1.991 8.270 7.985 1.00 91.12 91 ARG A N 1
ATOM 703 C CA . ARG A 1 91 ? -3.431 8.274 8.245 1.00 91.12 91 ARG A CA 1
ATOM 704 C C . ARG A 1 91 ? -3.746 9.565 8.998 1.00 91.12 91 ARG A C 1
ATOM 706 O O . ARG A 1 91 ? -3.446 9.646 10.187 1.00 91.12 91 ARG A O 1
ATOM 713 N N . PRO A 1 92 ? -4.275 10.603 8.329 1.00 85.81 92 PRO A N 1
ATOM 714 C CA . PRO A 1 92 ? -4.383 11.935 8.919 1.00 85.81 92 PRO A CA 1
ATOM 715 C C . PRO A 1 92 ? -5.494 12.058 9.966 1.00 85.81 92 PRO A C 1
ATOM 717 O O . PRO A 1 92 ? -5.409 12.932 10.822 1.00 85.81 92 PRO A O 1
ATOM 720 N N . PHE A 1 93 ? -6.539 11.226 9.905 1.00 86.56 93 PHE A N 1
ATOM 721 C CA . PHE A 1 93 ? -7.648 11.248 10.864 1.00 86.56 93 PHE A CA 1
ATOM 722 C C . PHE A 1 93 ? -8.472 9.954 10.835 1.00 86.56 93 PHE A C 1
ATOM 724 O O . PHE A 1 93 ? -8.377 9.155 9.898 1.00 86.56 93 PHE A O 1
ATOM 731 N N . ALA A 1 94 ? -9.303 9.757 11.863 1.00 86.94 94 ALA A N 1
ATOM 732 C CA . ALA A 1 94 ? -10.369 8.759 11.877 1.00 86.94 94 ALA A CA 1
ATOM 733 C C . ALA A 1 94 ? -11.712 9.407 12.232 1.00 86.94 94 ALA A C 1
ATOM 735 O O . ALA A 1 94 ? -11.815 10.127 13.224 1.00 86.94 94 ALA A O 1
ATOM 736 N N . ALA A 1 95 ? -12.752 9.107 11.457 1.00 86.88 95 ALA A N 1
ATOM 737 C CA . ALA A 1 95 ? -14.105 9.608 11.675 1.00 86.88 95 ALA A CA 1
ATOM 738 C C . ALA A 1 95 ? -15.099 8.453 11.849 1.00 86.88 95 ALA A C 1
ATOM 740 O O . ALA A 1 95 ? -15.141 7.534 11.038 1.00 86.88 95 ALA A O 1
ATOM 741 N N . LYS A 1 96 ? -15.924 8.503 12.904 1.00 83.50 96 LYS A N 1
ATOM 742 C CA . LYS A 1 96 ? -16.981 7.501 13.157 1.00 83.50 96 LYS A CA 1
ATOM 743 C C . LYS A 1 96 ? -18.135 7.593 12.161 1.00 83.50 96 LYS A C 1
ATOM 745 O O . LYS A 1 96 ? -18.683 6.574 11.779 1.00 83.50 96 LYS A O 1
ATOM 750 N N . ARG A 1 97 ? -18.502 8.818 11.778 1.00 82.44 97 ARG A N 1
ATOM 751 C CA . ARG A 1 97 ? -19.544 9.095 10.786 1.00 82.44 97 ARG A CA 1
ATOM 752 C C . ARG A 1 97 ? -18.895 9.391 9.448 1.00 82.44 97 ARG A C 1
ATOM 754 O O . ARG A 1 97 ? -17.970 10.202 9.391 1.00 82.44 97 ARG A O 1
ATOM 761 N N . HIS A 1 98 ? -19.366 8.740 8.394 1.00 82.44 98 HIS A N 1
ATOM 762 C CA . HIS A 1 98 ? -18.819 8.892 7.050 1.00 82.44 98 HIS A CA 1
ATOM 763 C C . HIS A 1 98 ? -19.859 8.561 5.979 1.00 82.44 98 HIS A C 1
ATOM 765 O O . HIS A 1 98 ? -20.824 7.849 6.225 1.00 82.44 98 HIS A O 1
ATOM 771 N N . PHE A 1 99 ? -19.646 9.039 4.754 1.00 79.12 99 PHE A N 1
ATOM 772 C CA . PHE A 1 99 ? -20.589 8.844 3.644 1.00 79.12 99 PHE A CA 1
ATOM 773 C C . PHE A 1 99 ? -20.766 7.374 3.224 1.00 79.12 99 PHE A C 1
ATOM 775 O O . PHE A 1 99 ? -21.744 7.050 2.565 1.00 79.12 99 PHE A O 1
ATOM 782 N N . LEU A 1 100 ? -19.847 6.485 3.622 1.00 75.50 100 LEU A N 1
ATOM 783 C CA . LEU A 1 100 ? -19.964 5.028 3.441 1.00 75.50 100 LEU A CA 1
ATOM 784 C C . LEU A 1 100 ? -20.608 4.298 4.638 1.00 75.50 100 LEU A C 1
ATOM 786 O O . LEU A 1 100 ? -20.576 3.074 4.680 1.00 75.50 100 LEU A O 1
ATOM 790 N N . GLU A 1 101 ? -21.123 5.003 5.651 1.00 79.94 101 GLU A N 1
ATOM 791 C CA . GLU A 1 101 ? -21.639 4.371 6.882 1.00 79.94 101 GLU A CA 1
ATOM 792 C C . GLU A 1 101 ? -22.811 3.427 6.576 1.00 79.94 101 GLU A C 1
ATOM 794 O O . GLU A 1 101 ? -22.926 2.368 7.180 1.00 79.94 101 GLU A O 1
ATOM 799 N N . TRP A 1 102 ? -23.605 3.740 5.548 1.00 78.06 102 TRP A N 1
ATOM 800 C CA . TRP A 1 102 ? -24.707 2.900 5.070 1.00 78.06 102 TRP A CA 1
ATOM 801 C C . TRP A 1 102 ? -24.264 1.552 4.472 1.00 78.06 102 TRP A C 1
ATOM 803 O O . TRP A 1 102 ? -25.066 0.623 4.429 1.00 78.06 102 TRP A O 1
ATOM 813 N N . LEU A 1 103 ? -23.008 1.421 4.027 1.00 71.25 103 LEU A N 1
ATOM 814 C CA . LEU A 1 103 ? -22.472 0.170 3.472 1.00 71.25 103 LEU A CA 1
ATOM 815 C C . LEU A 1 103 ? -22.061 -0.833 4.554 1.00 71.25 103 LEU A C 1
ATOM 817 O O . LEU A 1 103 ? -21.841 -2.004 4.249 1.00 71.25 103 LEU A O 1
ATOM 821 N N . SER A 1 104 ? -21.927 -0.393 5.807 1.00 67.50 104 SER A N 1
ATOM 822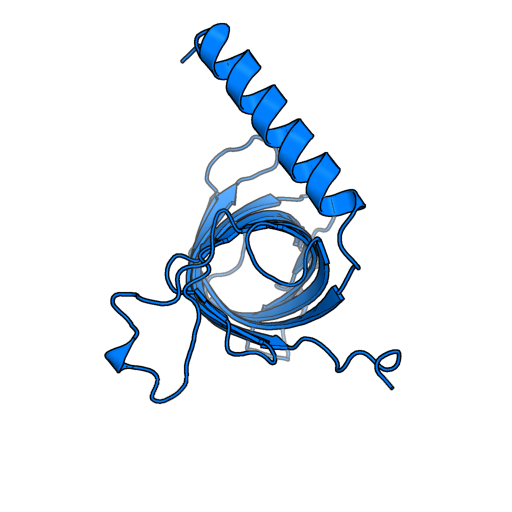 C CA . SER A 1 104 ? -21.471 -1.238 6.906 1.00 67.50 104 SER A CA 1
ATOM 823 C C . SER A 1 104 ? -22.497 -1.253 8.038 1.00 67.50 104 SER A C 1
ATOM 825 O O . SER A 1 104 ? -22.648 -0.257 8.741 1.00 67.50 104 SER A O 1
ATOM 827 N N . PRO A 1 105 ? -23.127 -2.402 8.339 1.00 65.56 105 PRO A N 1
ATOM 828 C CA . PRO A 1 105 ? -23.996 -2.527 9.510 1.00 65.56 105 PRO A CA 1
ATOM 829 C C . PRO A 1 105 ? -23.221 -2.456 10.841 1.00 65.56 105 PRO A C 1
ATOM 831 O O . PRO A 1 105 ? -23.818 -2.403 11.915 1.00 65.56 105 PRO A O 1
ATOM 834 N N . ARG A 1 106 ? -21.881 -2.488 10.801 1.00 71.44 106 ARG A N 1
ATOM 835 C CA . ARG A 1 106 ? -21.003 -2.404 11.976 1.00 71.44 106 ARG A CA 1
ATOM 836 C C . ARG A 1 106 ? -20.429 -1.000 12.122 1.00 71.44 106 ARG A C 1
ATOM 838 O O . ARG A 1 106 ? -20.150 -0.340 11.127 1.00 71.44 106 ARG A O 1
ATOM 845 N N . ARG A 1 107 ? -20.146 -0.597 13.369 1.00 75.50 107 ARG A N 1
ATOM 846 C CA . ARG A 1 107 ? -19.417 0.646 13.683 1.00 75.50 107 ARG A CA 1
ATOM 847 C C . ARG A 1 107 ? -18.009 0.613 13.080 1.00 75.50 107 ARG A C 1
ATOM 849 O O . ARG A 1 107 ? -17.082 0.084 13.695 1.00 75.50 107 ARG A O 1
ATOM 856 N N . THR A 1 108 ? -17.857 1.186 11.894 1.00 82.94 108 THR A N 1
ATOM 857 C CA . THR A 1 108 ? -16.573 1.413 11.226 1.00 82.94 108 THR A CA 1
ATOM 858 C C . THR A 1 108 ? -16.070 2.825 11.485 1.00 82.94 108 THR A C 1
ATOM 860 O O . THR A 1 108 ? -16.835 3.717 11.842 1.00 82.94 108 THR A O 1
ATOM 863 N N . HIS A 1 109 ? -14.763 3.030 11.337 1.00 87.38 109 HIS A N 1
ATOM 864 C CA . HIS A 1 109 ? -14.196 4.374 11.263 1.00 87.38 109 HIS A CA 1
ATOM 865 C C . HIS A 1 109 ? -13.659 4.595 9.858 1.00 87.38 109 HIS A C 1
ATOM 867 O O . HIS A 1 109 ? -12.891 3.777 9.358 1.00 87.38 109 HIS A O 1
ATOM 873 N N . TRP A 1 110 ? -14.023 5.708 9.239 1.00 90.06 110 TRP A N 1
ATOM 874 C CA . TRP A 1 110 ? -13.364 6.165 8.030 1.00 90.06 110 TRP A CA 1
ATOM 875 C C . TRP A 1 110 ? -11.969 6.657 8.384 1.00 90.06 110 TRP A C 1
ATOM 877 O O . TRP A 1 110 ? -11.822 7.525 9.243 1.00 90.06 110 TRP A O 1
ATOM 887 N N . ALA A 1 111 ? -10.959 6.064 7.763 1.00 90.19 111 ALA A N 1
ATOM 888 C CA . ALA A 1 111 ? -9.556 6.313 8.045 1.00 90.19 111 ALA A CA 1
ATOM 889 C C . ALA A 1 111 ? -8.792 6.383 6.718 1.00 90.19 111 ALA A C 1
ATOM 891 O O . ALA A 1 111 ? -8.100 5.422 6.373 1.00 90.19 111 ALA A O 1
ATOM 892 N N . PRO A 1 112 ? -8.947 7.474 5.943 1.00 91.88 112 PRO A N 1
ATOM 893 C CA . PRO A 1 112 ? -8.247 7.609 4.675 1.00 91.88 112 PRO A CA 1
ATOM 894 C C . PRO A 1 112 ? -6.736 7.559 4.898 1.00 91.88 112 PRO A C 1
ATOM 896 O O . PRO A 1 112 ? -6.246 7.875 5.985 1.00 91.88 112 PRO A O 1
ATOM 899 N N . SER A 1 113 ? -5.992 7.168 3.871 1.00 93.56 113 SER A N 1
ATOM 900 C CA . SER A 1 113 ? -4.535 7.131 3.950 1.00 93.56 113 SER A CA 1
ATOM 901 C C . SER A 1 113 ? -3.867 7.636 2.682 1.00 93.56 113 SER A C 1
ATOM 903 O O . SER A 1 113 ? -4.434 7.586 1.591 1.00 93.56 113 SER A O 1
ATOM 905 N N . SER A 1 114 ? -2.639 8.110 2.841 1.00 95.88 114 SER A N 1
ATOM 906 C CA . SER A 1 114 ? -1.721 8.420 1.749 1.00 95.88 114 SER A CA 1
ATOM 907 C C . SER A 1 114 ? -0.397 7.725 2.014 1.00 95.88 114 SER A C 1
ATOM 909 O O . SER A 1 114 ? 0.090 7.780 3.145 1.00 95.88 114 SER A O 1
ATOM 911 N N . SER A 1 115 ? 0.206 7.105 1.009 1.00 95.50 115 SER A N 1
ATOM 912 C CA . SER A 1 115 ? 1.485 6.419 1.164 1.00 95.50 115 SER A CA 1
ATOM 913 C C . SER A 1 115 ? 2.463 6.749 0.054 1.00 95.50 115 SER A C 1
ATOM 915 O O . SER A 1 115 ? 2.073 7.129 -1.048 1.00 95.50 115 SER A O 1
ATOM 917 N N . VAL A 1 116 ? 3.739 6.565 0.361 1.00 96.75 116 VAL A N 1
ATOM 918 C CA . VAL A 1 116 ? 4.833 6.589 -0.604 1.00 96.75 116 VAL A CA 1
ATOM 919 C C . VAL A 1 116 ? 5.656 5.325 -0.406 1.00 96.75 116 VAL A C 1
ATOM 921 O O . VAL A 1 116 ? 6.000 4.992 0.730 1.00 96.75 116 VAL A O 1
ATOM 924 N N . SER A 1 117 ? 5.958 4.630 -1.496 1.00 95.81 117 SER A N 1
ATOM 925 C CA . SER A 1 117 ? 6.762 3.409 -1.498 1.00 95.81 117 SER A CA 1
ATOM 926 C C . SER A 1 117 ? 7.881 3.515 -2.523 1.00 95.81 117 SER A C 1
ATOM 928 O O . SER A 1 117 ? 7.674 4.052 -3.609 1.00 95.81 117 SER A O 1
ATOM 930 N N . LEU A 1 118 ? 9.046 2.973 -2.187 1.00 94.62 118 LEU A N 1
ATOM 931 C CA . LEU A 1 118 ? 10.114 2.695 -3.138 1.00 94.62 118 LEU A CA 1
ATOM 932 C C . LEU A 1 118 ? 9.999 1.230 -3.558 1.00 94.62 118 LEU A C 1
ATOM 934 O O . LEU A 1 118 ? 9.959 0.349 -2.694 1.00 94.62 118 LEU A O 1
ATOM 938 N N . LEU A 1 119 ? 9.908 0.986 -4.861 1.00 92.94 119 LEU A N 1
ATOM 939 C CA . LEU A 1 119 ? 9.649 -0.320 -5.453 1.00 92.94 119 LEU A CA 1
ATOM 940 C C . LEU A 1 119 ? 10.802 -0.723 -6.371 1.00 92.94 119 LEU A C 1
ATOM 942 O O . LEU A 1 119 ? 11.357 0.101 -7.094 1.00 92.94 119 LEU A O 1
ATOM 946 N N . PHE A 1 120 ? 11.134 -2.004 -6.330 1.00 91.38 120 PHE A N 1
ATOM 947 C CA . PHE A 1 120 ? 12.205 -2.648 -7.071 1.00 91.38 120 PHE A CA 1
ATOM 948 C C . PHE A 1 120 ? 11.570 -3.751 -7.930 1.00 91.38 120 PHE A C 1
ATOM 950 O O . PHE A 1 120 ? 11.064 -4.728 -7.360 1.00 91.38 120 PHE A O 1
ATOM 957 N N . PRO A 1 121 ? 11.537 -3.596 -9.267 1.00 89.50 121 PRO A N 1
ATOM 958 C CA . PRO A 1 121 ? 11.103 -4.662 -10.167 1.00 89.50 121 PRO A CA 1
ATOM 959 C C . PRO A 1 121 ? 11.952 -5.921 -9.964 1.00 89.50 121 PRO A C 1
ATOM 961 O O . PRO A 1 121 ? 13.156 -5.816 -9.730 1.00 89.50 121 PRO A O 1
ATOM 964 N N . PHE A 1 122 ? 11.357 -7.108 -10.070 1.00 88.25 122 PHE A N 1
ATOM 965 C CA . PHE A 1 122 ? 12.109 -8.363 -9.974 1.00 88.25 122 PHE A CA 1
ATOM 966 C C . PHE A 1 122 ? 12.974 -8.612 -11.211 1.00 88.25 122 PHE A C 1
ATOM 968 O O . PHE A 1 122 ? 14.100 -9.082 -11.063 1.00 88.25 122 PHE A O 1
ATOM 975 N N . GLU A 1 123 ? 12.494 -8.232 -12.397 1.00 86.88 123 GLU A N 1
ATOM 976 C CA . GLU A 1 123 ? 13.266 -8.291 -13.643 1.00 86.88 123 GLU A CA 1
ATOM 977 C C . GLU A 1 123 ? 14.528 -7.408 -13.595 1.00 86.88 123 GLU A C 1
ATOM 979 O O . GLU A 1 123 ? 15.610 -7.839 -13.995 1.00 86.88 123 GLU A O 1
ATOM 984 N N . ASN A 1 124 ? 14.416 -6.185 -13.060 1.00 85.62 124 ASN A N 1
ATOM 985 C CA . ASN A 1 124 ? 15.546 -5.265 -12.919 1.00 85.62 124 ASN A CA 1
ATOM 986 C C . ASN A 1 124 ? 15.531 -4.497 -11.581 1.00 85.62 124 ASN A C 1
ATOM 988 O O . ASN A 1 124 ? 15.106 -3.337 -11.526 1.00 85.62 124 ASN A O 1
ATOM 992 N N . PRO A 1 125 ? 16.088 -5.083 -10.506 1.00 85.25 125 PRO A N 1
ATOM 993 C CA . PRO A 1 125 ? 16.102 -4.460 -9.183 1.00 85.25 125 PRO A CA 1
ATOM 994 C C . PRO A 1 125 ? 16.954 -3.188 -9.087 1.00 85.25 125 PRO A C 1
ATOM 996 O O . PRO A 1 125 ? 16.862 -2.465 -8.099 1.00 85.25 125 PRO A O 1
ATOM 999 N N . THR A 1 126 ? 17.809 -2.912 -10.077 1.00 87.31 126 THR A N 1
ATOM 1000 C CA . THR A 1 126 ? 18.685 -1.728 -10.068 1.00 87.31 126 THR A CA 1
ATOM 1001 C C . THR A 1 126 ? 18.008 -0.468 -10.603 1.00 87.31 126 THR A C 1
ATOM 1003 O O . THR A 1 126 ? 18.558 0.617 -10.441 1.00 87.31 126 THR A O 1
ATOM 1006 N N . ALA A 1 127 ? 16.811 -0.596 -11.182 1.00 86.69 127 ALA A N 1
ATOM 1007 C CA . ALA A 1 127 ? 16.002 0.509 -11.687 1.00 86.69 127 ALA A CA 1
ATOM 1008 C C . ALA A 1 127 ? 14.747 0.700 -10.811 1.00 86.69 127 ALA A C 1
ATOM 1010 O O . ALA A 1 127 ? 13.662 0.233 -11.170 1.00 86.69 127 ALA A O 1
ATOM 1011 N N . PRO A 1 128 ? 14.868 1.334 -9.628 1.00 90.06 128 PRO A N 1
ATOM 1012 C CA . PRO A 1 128 ? 13.736 1.509 -8.737 1.00 90.06 128 PRO A CA 1
ATOM 1013 C C . PRO A 1 128 ? 12.757 2.562 -9.260 1.00 90.06 128 PRO A C 1
ATOM 1015 O O . PRO A 1 128 ? 13.110 3.485 -9.996 1.00 90.06 128 PRO A O 1
ATOM 1018 N N . PHE A 1 129 ? 11.521 2.470 -8.789 1.00 90.75 129 PHE A N 1
ATOM 1019 C CA . PHE A 1 129 ? 10.487 3.463 -9.043 1.00 90.75 129 PHE A CA 1
ATOM 1020 C C . PHE A 1 129 ? 9.749 3.819 -7.753 1.00 90.75 129 PHE A C 1
ATOM 1022 O O . PHE A 1 129 ? 9.725 3.065 -6.778 1.00 90.75 129 PHE A O 1
ATOM 1029 N N . VAL A 1 130 ? 9.166 5.010 -7.729 1.00 93.94 130 VAL A N 1
ATOM 1030 C CA . VAL A 1 130 ? 8.411 5.532 -6.593 1.00 93.94 130 VAL A CA 1
ATOM 1031 C C . VAL A 1 130 ? 6.926 5.387 -6.877 1.00 93.94 130 VAL A C 1
ATOM 1033 O O . VAL A 1 130 ? 6.425 5.847 -7.899 1.00 93.94 130 VAL A O 1
ATOM 1036 N N . GLU A 1 131 ? 6.201 4.798 -5.937 1.00 94.50 131 GLU A N 1
ATOM 1037 C CA . GLU A 1 131 ? 4.744 4.786 -5.940 1.00 94.50 131 GLU A CA 1
ATOM 1038 C C . GLU A 1 131 ? 4.221 5.763 -4.894 1.00 94.50 131 GLU A C 1
ATOM 1040 O O . GLU A 1 131 ? 4.482 5.605 -3.702 1.00 94.50 131 GLU A O 1
ATOM 1045 N N . ALA A 1 132 ? 3.417 6.731 -5.324 1.00 96.06 132 ALA A N 1
ATOM 1046 C CA . ALA A 1 132 ? 2.560 7.502 -4.435 1.00 96.06 132 ALA A CA 1
ATOM 1047 C C . ALA A 1 132 ? 1.136 6.946 -4.506 1.00 96.06 132 ALA A C 1
ATOM 1049 O O . ALA A 1 132 ? 0.609 6.727 -5.594 1.00 96.06 132 ALA A O 1
ATOM 1050 N N . SER A 1 133 ? 0.493 6.735 -3.361 1.00 95.56 133 SER A N 1
ATOM 1051 C CA . SER A 1 133 ? -0.858 6.181 -3.290 1.00 95.56 133 SER A CA 1
ATOM 1052 C C . SER A 1 133 ? -1.759 6.999 -2.374 1.00 95.56 133 SER A C 1
ATOM 1054 O O . SER A 1 133 ? -1.321 7.537 -1.355 1.00 95.56 133 SER A O 1
ATOM 1056 N N . LEU A 1 134 ? -3.036 7.080 -2.737 1.00 96.69 134 LEU A N 1
ATOM 1057 C CA . LEU A 1 134 ? -4.101 7.692 -1.959 1.00 96.69 134 LEU A CA 1
ATOM 1058 C C . LEU A 1 134 ? -5.256 6.699 -1.844 1.00 96.69 134 LEU A C 1
ATOM 1060 O O . LEU A 1 134 ? -5.849 6.305 -2.843 1.00 96.69 134 LEU A O 1
ATOM 1064 N N . SER A 1 135 ? -5.611 6.333 -0.617 1.00 94.94 135 SER A N 1
ATOM 1065 C CA . SER A 1 135 ? -6.740 5.456 -0.300 1.00 94.94 135 SER A CA 1
ATOM 1066 C C . SER A 1 135 ? -7.839 6.271 0.383 1.00 94.94 135 SER A C 1
ATOM 1068 O O . SER A 1 135 ? -7.907 6.301 1.617 1.00 94.94 135 SER A O 1
ATOM 1070 N N . PRO A 1 136 ? -8.689 6.979 -0.383 1.00 90.62 136 PRO A N 1
ATOM 1071 C CA . PRO A 1 136 ? -9.731 7.809 0.199 1.00 90.62 136 PRO A CA 1
ATOM 1072 C C . PRO A 1 136 ? -10.851 6.966 0.813 1.00 90.62 136 PRO A C 1
ATOM 1074 O O . PRO A 1 136 ? -11.456 7.409 1.779 1.00 90.62 136 PRO A O 1
ATOM 1077 N N . LEU A 1 137 ? -11.128 5.758 0.309 1.00 91.56 137 LEU A N 1
ATOM 1078 C CA . LEU A 1 137 ? -12.217 4.896 0.791 1.00 91.56 137 LEU A CA 1
ATOM 1079 C C . LEU A 1 137 ? -11.675 3.764 1.665 1.00 91.56 137 LEU A C 1
ATOM 1081 O O . LEU A 1 137 ? -11.741 2.594 1.297 1.00 91.56 137 LEU A O 1
ATOM 1085 N N . ARG A 1 138 ? -11.114 4.113 2.825 1.00 91.12 138 ARG A N 1
ATOM 1086 C CA . ARG A 1 138 ? -10.590 3.136 3.786 1.00 91.12 138 ARG A CA 1
ATOM 1087 C C . ARG A 1 138 ? -11.389 3.118 5.079 1.00 91.12 138 ARG A C 1
ATOM 1089 O O . ARG A 1 138 ? -11.596 4.155 5.710 1.00 91.12 138 ARG A O 1
ATOM 1096 N N . LEU A 1 139 ? -11.811 1.927 5.483 1.00 90.44 139 LEU A N 1
ATOM 1097 C CA . LEU A 1 139 ? -12.622 1.675 6.668 1.00 90.44 139 LEU A CA 1
ATOM 1098 C C . LEU A 1 139 ? -11.855 0.807 7.664 1.00 90.44 139 LEU A C 1
ATOM 1100 O O . LEU A 1 139 ? -11.391 -0.276 7.320 1.00 90.44 139 LEU A O 1
ATOM 1104 N N . TYR A 1 140 ? -11.773 1.251 8.914 1.00 88.50 140 TYR A N 1
ATOM 1105 C CA . TYR A 1 140 ? -11.271 0.455 10.029 1.00 88.50 140 TYR A CA 1
ATOM 1106 C C . TYR A 1 140 ? -12.423 -0.280 10.721 1.00 88.50 140 TYR A C 1
ATOM 1108 O O . TYR A 1 140 ? -13.370 0.345 11.212 1.00 88.50 140 TYR A O 1
ATOM 1116 N N . THR A 1 141 ? -12.323 -1.607 10.790 1.00 86.56 141 THR A N 1
ATOM 1117 C CA . THR A 1 141 ? -13.379 -2.526 11.258 1.00 86.56 141 THR A CA 1
ATOM 1118 C C . THR A 1 141 ? -13.124 -3.095 12.659 1.00 86.56 141 THR A C 1
ATOM 1120 O O . THR A 1 141 ? -13.865 -3.958 13.127 1.00 86.56 141 THR A O 1
ATOM 1123 N N . GLY A 1 142 ? -12.073 -2.638 13.347 1.00 81.50 142 GLY A N 1
ATOM 1124 C CA . GLY A 1 142 ? -11.680 -3.125 14.675 1.00 81.50 142 GLY A CA 1
ATOM 1125 C C . GLY A 1 142 ? -10.633 -4.240 14.645 1.00 81.50 142 GLY A C 1
ATOM 1126 O O . GLY A 1 142 ? -9.743 -4.245 15.493 1.00 81.50 142 GLY A O 1
ATOM 1127 N N . TRP A 1 143 ? -10.701 -5.128 13.653 1.00 85.31 143 TRP A N 1
ATOM 1128 C CA . TRP A 1 143 ? -9.716 -6.190 13.403 1.00 85.31 143 TRP A CA 1
ATOM 1129 C C . TRP A 1 143 ? -8.755 -5.854 12.258 1.00 85.31 143 TRP A C 1
ATOM 1131 O O . TRP A 1 143 ? -7.725 -6.503 12.102 1.00 85.31 143 TRP A O 1
ATOM 1141 N N . GLY A 1 144 ? -9.079 -4.846 11.451 1.00 88.44 144 GLY A N 1
ATOM 1142 C CA . GLY A 1 144 ? -8.419 -4.634 10.177 1.00 88.44 144 GLY A CA 1
ATOM 1143 C C . GLY A 1 144 ? -8.812 -3.343 9.487 1.00 88.44 144 GLY A C 1
ATOM 1144 O O . GLY A 1 144 ? -9.602 -2.551 10.009 1.00 88.44 144 GLY A O 1
ATOM 1145 N N . ASN A 1 145 ? -8.256 -3.166 8.294 1.00 90.25 145 ASN A N 1
ATOM 1146 C CA . ASN A 1 145 ? -8.663 -2.133 7.354 1.00 90.25 145 ASN A CA 1
ATOM 1147 C C . ASN A 1 145 ? -9.232 -2.781 6.101 1.00 90.25 145 ASN A C 1
ATOM 1149 O O . ASN A 1 145 ? -8.743 -3.819 5.665 1.00 90.25 145 ASN A O 1
ATOM 1153 N N . ILE A 1 146 ? -10.221 -2.132 5.506 1.00 91.81 146 ILE A N 1
ATOM 1154 C CA . ILE A 1 146 ? -10.704 -2.463 4.173 1.00 91.81 146 ILE A CA 1
ATOM 1155 C C . ILE A 1 146 ? -10.619 -1.190 3.343 1.00 91.81 146 ILE A C 1
ATOM 1157 O O . ILE A 1 146 ? -11.223 -0.183 3.719 1.00 91.81 146 ILE A O 1
ATOM 1161 N N . SER A 1 147 ? -9.849 -1.221 2.260 1.00 91.50 147 SER A N 1
ATOM 1162 C CA . SER A 1 147 ? -9.700 -0.090 1.339 1.00 91.50 147 SER A CA 1
ATOM 1163 C C . SER A 1 147 ? -10.275 -0.444 -0.023 1.00 91.50 147 SER A C 1
ATOM 1165 O O . SER A 1 147 ? -10.094 -1.564 -0.495 1.00 91.50 147 SER A O 1
ATOM 1167 N N . PHE A 1 148 ? -10.925 0.524 -0.663 1.00 90.62 148 PHE A N 1
ATOM 1168 C CA . PHE A 1 148 ? -11.451 0.396 -2.018 1.00 90.62 148 PHE A CA 1
ATOM 1169 C C . PHE A 1 148 ? -10.965 1.566 -2.871 1.00 90.62 148 PHE A C 1
ATOM 1171 O O . PHE A 1 148 ? -10.888 2.696 -2.382 1.00 90.62 148 PHE A O 1
ATOM 1178 N N . LEU A 1 149 ? -10.698 1.307 -4.150 1.00 91.31 149 LEU A N 1
ATOM 1179 C CA . LEU A 1 149 ? -10.376 2.338 -5.144 1.00 91.31 149 LEU A CA 1
ATOM 1180 C C . LEU A 1 149 ? -9.235 3.273 -4.704 1.00 91.31 149 LEU A C 1
ATOM 1182 O O . LEU A 1 149 ? -9.367 4.499 -4.691 1.00 91.31 149 LEU A O 1
ATOM 1186 N N . SER A 1 150 ? -8.104 2.687 -4.321 1.00 93.38 150 SER A N 1
ATOM 1187 C CA . SER A 1 150 ? -6.892 3.435 -3.993 1.00 93.38 150 SER A CA 1
ATOM 1188 C C . SER A 1 150 ? -6.206 3.910 -5.269 1.00 93.38 150 SER A C 1
ATOM 1190 O O . SER A 1 150 ? -5.795 3.093 -6.085 1.00 93.38 150 SER A O 1
ATOM 1192 N N . PHE A 1 151 ? -6.027 5.214 -5.440 1.00 95.12 151 PHE A N 1
ATOM 1193 C CA . PHE A 1 151 ? -5.308 5.771 -6.585 1.00 95.12 151 PHE A CA 1
ATOM 1194 C C . PHE A 1 151 ? -3.808 5.630 -6.393 1.00 95.12 151 PHE A C 1
ATOM 1196 O O . PHE A 1 151 ? -3.307 5.915 -5.308 1.00 95.12 151 PHE A O 1
ATOM 1203 N N . ARG A 1 152 ? -3.092 5.234 -7.443 1.00 93.56 152 ARG A N 1
ATOM 1204 C CA . ARG A 1 152 ? -1.638 5.061 -7.435 1.00 93.56 152 ARG A CA 1
ATOM 1205 C C . ARG A 1 152 ? -1.026 5.825 -8.594 1.00 93.56 152 ARG A C 1
ATOM 1207 O O . ARG A 1 152 ? -1.522 5.751 -9.713 1.00 93.56 152 ARG A O 1
ATOM 1214 N N . ALA A 1 153 ? 0.056 6.533 -8.329 1.00 94.62 153 ALA A N 1
ATOM 1215 C CA . ALA A 1 153 ? 0.874 7.204 -9.323 1.00 94.62 153 ALA A CA 1
ATOM 1216 C C . ALA A 1 153 ? 2.291 6.642 -9.242 1.00 94.62 153 ALA A C 1
ATOM 1218 O O . ALA A 1 153 ? 2.841 6.504 -8.147 1.00 94.62 153 ALA A O 1
ATOM 1219 N N . LEU A 1 154 ? 2.854 6.309 -10.399 1.00 93.44 154 LEU A N 1
ATOM 1220 C CA . LEU A 1 154 ? 4.180 5.726 -10.531 1.00 93.44 154 LEU A CA 1
ATOM 1221 C C . LEU A 1 154 ? 5.128 6.750 -11.138 1.00 93.44 154 LEU A C 1
ATOM 1223 O O . LEU A 1 154 ? 4.810 7.378 -12.153 1.00 93.44 154 LEU A O 1
ATOM 1227 N N . PHE A 1 155 ? 6.296 6.884 -10.529 1.00 92.75 155 PHE A N 1
ATOM 1228 C CA . PHE A 1 155 ? 7.343 7.800 -10.950 1.00 92.75 155 PHE A CA 1
ATOM 1229 C C . PHE A 1 155 ? 8.673 7.069 -11.057 1.00 92.75 155 PHE A C 1
ATOM 1231 O O . PHE A 1 155 ? 8.951 6.185 -10.252 1.00 92.75 155 PHE A O 1
ATOM 1238 N N . ASP A 1 156 ? 9.510 7.454 -12.013 1.00 89.38 156 ASP A N 1
ATOM 1239 C CA . ASP A 1 156 ? 10.888 6.961 -12.062 1.00 89.38 156 ASP A CA 1
ATOM 1240 C C . ASP A 1 156 ? 11.774 7.595 -10.974 1.00 89.38 156 ASP A C 1
ATOM 1242 O O . ASP A 1 156 ? 11.345 8.457 -10.199 1.00 89.38 156 ASP A O 1
ATOM 1246 N N . GLU A 1 157 ? 13.040 7.183 -10.932 1.00 84.50 157 GLU A N 1
ATOM 1247 C CA . GLU A 1 157 ? 14.074 7.740 -10.051 1.00 84.50 157 GLU A CA 1
ATOM 1248 C C . GLU A 1 157 ? 14.281 9.261 -10.208 1.00 84.50 157 GLU A C 1
ATOM 1250 O O . GLU A 1 157 ? 14.750 9.925 -9.283 1.00 84.50 157 GLU A O 1
ATOM 1255 N N . THR A 1 158 ? 13.883 9.838 -11.348 1.00 88.00 158 THR A N 1
ATOM 1256 C CA . THR A 1 158 ? 13.935 11.282 -11.628 1.00 88.00 158 THR A CA 1
ATOM 1257 C C . THR A 1 158 ? 12.617 12.005 -11.334 1.00 88.00 158 THR A C 1
ATOM 1259 O O . THR A 1 158 ? 12.483 13.193 -11.637 1.00 88.00 158 THR A O 1
ATOM 1262 N N . LEU A 1 159 ? 11.652 11.314 -10.717 1.00 87.00 159 LEU A N 1
ATOM 1263 C CA . LEU A 1 159 ? 10.298 11.782 -10.410 1.00 87.00 159 LEU A CA 1
ATOM 1264 C C . LEU A 1 159 ? 9.452 12.142 -11.641 1.00 87.00 159 LEU A C 1
ATOM 1266 O O . LEU A 1 159 ? 8.472 12.884 -11.525 1.00 87.00 159 LEU A O 1
ATOM 1270 N N . LYS A 1 160 ? 9.782 11.623 -12.827 1.00 90.25 160 LYS A N 1
ATOM 1271 C CA . LYS A 1 160 ? 8.895 11.755 -13.989 1.00 90.25 160 LYS A CA 1
ATOM 1272 C C . LYS A 1 160 ? 7.778 10.734 -13.886 1.00 90.25 160 LYS A C 1
ATOM 1274 O O . LYS A 1 160 ? 8.009 9.587 -13.516 1.00 90.25 160 LYS A O 1
ATOM 1279 N N . ALA A 1 161 ? 6.565 11.161 -14.224 1.00 90.50 161 ALA A N 1
ATOM 1280 C CA . ALA A 1 161 ? 5.407 10.282 -14.233 1.00 90.50 161 ALA A CA 1
ATOM 1281 C C . ALA A 1 161 ? 5.599 9.181 -15.285 1.00 90.50 161 ALA A C 1
ATOM 1283 O O . ALA A 1 161 ? 5.774 9.475 -16.466 1.00 90.50 161 ALA A O 1
ATOM 1284 N N . GLN A 1 162 ? 5.556 7.931 -14.836 1.00 89.62 162 GLN A N 1
ATOM 1285 C CA . GLN A 1 162 ? 5.643 6.743 -15.680 1.00 89.62 162 GLN A CA 1
ATOM 1286 C C . GLN A 1 162 ? 4.249 6.173 -15.941 1.00 89.62 162 GLN A C 1
ATOM 1288 O O . GLN A 1 162 ? 3.936 5.777 -17.055 1.00 89.62 162 GLN A O 1
ATOM 1293 N N . GLY A 1 163 ? 3.358 6.210 -14.951 1.00 90.62 163 GLY A N 1
ATOM 1294 C CA . GLY A 1 163 ? 2.007 5.694 -15.123 1.00 90.62 163 GLY A CA 1
ATOM 1295 C C . GLY A 1 163 ? 1.152 5.841 -13.880 1.00 90.62 163 GLY A C 1
ATOM 1296 O O . GLY A 1 163 ? 1.487 6.570 -12.942 1.00 90.62 163 GLY A O 1
ATOM 1297 N N . TRP A 1 164 ? 0.030 5.135 -13.878 1.00 91.75 164 TRP A N 1
ATOM 1298 C CA . TRP A 1 164 ? -0.913 5.136 -12.768 1.00 91.75 164 TRP A CA 1
ATOM 1299 C C . TRP A 1 164 ? -1.493 3.744 -12.540 1.00 91.75 164 TRP A C 1
ATOM 1301 O O . TRP A 1 164 ? -1.343 2.839 -13.358 1.00 91.75 164 TRP A O 1
ATOM 1311 N N . GLY A 1 165 ? -2.148 3.561 -11.404 1.00 91.25 165 GLY A N 1
ATOM 1312 C CA . GLY A 1 165 ? -2.856 2.336 -11.076 1.00 91.25 165 GLY A CA 1
ATOM 1313 C C . GLY A 1 165 ? -4.002 2.582 -10.111 1.00 91.25 165 GLY A C 1
ATOM 1314 O O . GLY A 1 165 ? -4.159 3.672 -9.553 1.00 91.25 165 GLY A O 1
ATOM 1315 N N . ILE A 1 166 ? -4.807 1.547 -9.920 1.00 92.50 166 ILE A N 1
ATOM 1316 C CA . ILE A 1 166 ? -5.908 1.512 -8.967 1.00 92.50 166 ILE A CA 1
ATOM 1317 C C . ILE A 1 166 ? -5.770 0.245 -8.125 1.00 92.50 166 ILE A C 1
ATOM 1319 O O . ILE A 1 166 ? -5.754 -0.865 -8.649 1.00 92.50 166 ILE A O 1
ATOM 1323 N N . GLY A 1 167 ? -5.709 0.414 -6.807 1.00 91.75 167 GLY A N 1
ATOM 1324 C CA . GLY A 1 167 ? -5.993 -0.658 -5.862 1.00 91.75 167 GLY A CA 1
ATOM 1325 C C . GLY A 1 167 ? -7.498 -0.853 -5.798 1.00 91.75 167 GLY A C 1
ATOM 1326 O O . GLY A 1 167 ? -8.211 0.005 -5.279 1.00 91.75 167 GLY A O 1
ATOM 1327 N N . ILE A 1 168 ? -7.993 -1.948 -6.361 1.00 92.25 168 ILE A N 1
ATOM 1328 C CA . ILE A 1 168 ? -9.426 -2.245 -6.418 1.00 92.25 168 ILE A CA 1
ATOM 1329 C C . ILE A 1 168 ? -9.927 -2.543 -5.007 1.00 92.25 168 ILE A C 1
ATOM 1331 O O . ILE A 1 168 ? -10.946 -1.994 -4.579 1.00 92.25 168 ILE A O 1
ATOM 1335 N N . LEU A 1 169 ? -9.180 -3.370 -4.278 1.00 94.00 169 LEU A N 1
ATOM 1336 C CA . LEU A 1 169 ? -9.549 -3.845 -2.954 1.00 94.00 169 LEU A CA 1
ATOM 1337 C C . LEU A 1 169 ? -8.303 -4.183 -2.140 1.00 94.00 169 LEU A C 1
ATOM 1339 O O . LEU A 1 169 ? -7.406 -4.845 -2.648 1.00 94.00 169 LEU A O 1
ATOM 1343 N N . GLU A 1 170 ? -8.261 -3.779 -0.874 1.00 94.06 170 GLU A N 1
ATOM 1344 C CA . GLU A 1 170 ? -7.223 -4.183 0.079 1.00 94.06 170 GLU A CA 1
ATOM 1345 C C . GLU A 1 170 ? -7.859 -4.623 1.397 1.00 94.06 170 GLU A C 1
ATOM 1347 O O . GLU A 1 170 ? -8.658 -3.890 1.983 1.00 94.06 170 GLU A O 1
ATOM 1352 N N . PHE A 1 171 ? -7.458 -5.795 1.887 1.00 94.44 171 PHE A N 1
ATOM 1353 C CA . PHE A 1 171 ? -7.803 -6.305 3.209 1.00 94.44 171 PHE A CA 1
ATOM 1354 C C . PHE A 1 171 ? -6.564 -6.316 4.091 1.00 94.44 171 PHE A C 1
ATOM 1356 O O . PHE A 1 171 ? -5.655 -7.114 3.885 1.00 94.44 171 PHE A O 1
ATOM 1363 N N . GLY A 1 172 ? -6.540 -5.444 5.092 1.00 92.50 172 GLY A N 1
ATOM 1364 C CA . GLY A 1 172 ? -5.530 -5.429 6.140 1.00 92.50 172 GLY A CA 1
ATOM 1365 C C . GLY A 1 172 ? -6.037 -6.100 7.407 1.00 92.50 172 GLY A C 1
ATOM 1366 O O . GLY A 1 172 ? -7.161 -5.850 7.832 1.00 92.50 172 GLY A O 1
ATOM 1367 N N . TYR A 1 173 ? -5.192 -6.895 8.046 1.00 92.06 173 TYR A N 1
ATOM 1368 C CA . TYR A 1 173 ? -5.459 -7.567 9.309 1.00 92.06 173 TYR A CA 1
ATOM 1369 C C . TYR A 1 173 ? -4.423 -7.170 10.360 1.00 92.06 173 TYR A C 1
ATOM 1371 O O . TYR A 1 173 ? -3.216 -7.212 10.109 1.00 92.06 173 TYR A O 1
ATOM 1379 N N . TYR A 1 174 ? -4.904 -6.821 11.551 1.00 88.50 174 TYR A N 1
ATOM 1380 C CA . TYR A 1 174 ? -4.079 -6.652 12.740 1.00 88.50 174 TYR A CA 1
ATOM 1381 C C . TYR A 1 174 ? -4.167 -7.924 13.580 1.00 88.50 174 TYR A C 1
ATOM 1383 O O . TYR A 1 174 ? -5.257 -8.231 14.075 1.00 88.50 174 TYR A O 1
ATOM 1391 N N . PRO A 1 175 ? -3.052 -8.638 13.806 1.00 83.75 175 PRO A N 1
ATOM 1392 C CA . PRO A 1 175 ? -3.032 -9.764 14.720 1.00 83.75 175 PRO A CA 1
ATOM 1393 C C . PRO A 1 175 ? -3.560 -9.367 16.109 1.00 83.75 175 PRO A C 1
ATOM 1395 O O . PRO A 1 175 ? -3.390 -8.212 16.531 1.00 83.75 175 PRO A O 1
ATOM 1398 N N . PRO A 1 176 ? -4.200 -10.300 16.835 1.00 77.62 176 PRO A N 1
ATOM 1399 C CA . PRO A 1 176 ? -4.617 -10.062 18.206 1.00 77.62 176 PRO A CA 1
ATOM 1400 C C . PRO A 1 176 ? -3.378 -9.767 19.045 1.00 77.62 176 PRO A C 1
ATOM 1402 O O . PRO A 1 176 ? -2.348 -10.432 18.899 1.00 77.62 176 PRO A O 1
ATOM 1405 N N . ASP A 1 177 ? -3.475 -8.773 19.922 1.00 69.25 177 ASP A N 1
ATOM 1406 C CA . ASP A 1 177 ? -2.383 -8.484 20.836 1.00 69.25 177 ASP A CA 1
ATOM 1407 C C . ASP A 1 177 ? -2.320 -9.599 21.884 1.00 69.25 177 ASP A C 1
ATOM 1409 O O . ASP A 1 177 ? -3.169 -9.680 22.770 1.00 69.25 177 ASP A O 1
ATOM 1413 N N . ARG A 1 178 ? -1.331 -10.494 21.767 1.00 60.62 178 ARG A N 1
ATOM 1414 C CA . ARG A 1 178 ? -1.126 -11.599 22.721 1.00 60.62 178 ARG A CA 1
ATOM 1415 C C . ARG A 1 178 ? -0.694 -11.113 24.112 1.00 60.62 178 ARG A C 1
ATOM 1417 O O . ARG A 1 178 ? -0.469 -11.940 24.987 1.00 60.62 178 ARG A O 1
ATOM 1424 N N . ARG A 1 179 ? -0.531 -9.798 24.308 1.00 58.75 179 ARG A N 1
ATOM 1425 C CA . ARG A 1 179 ? -0.181 -9.171 25.591 1.00 58.75 179 ARG A CA 1
ATOM 1426 C C . ARG A 1 179 ? -1.382 -8.578 26.333 1.00 58.75 179 ARG A C 1
ATOM 1428 O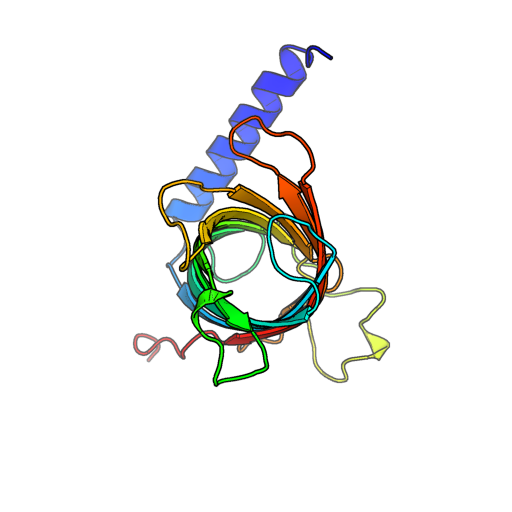 O . ARG A 1 179 ? -1.186 -8.020 27.409 1.00 58.75 179 ARG A O 1
ATOM 1435 N N . ALA A 1 180 ? -2.594 -8.673 25.786 1.00 50.09 180 ALA A N 1
ATOM 1436 C CA . ALA A 1 180 ? -3.805 -8.311 26.514 1.00 50.09 180 ALA A CA 1
ATOM 1437 C C . ALA A 1 180 ? -4.241 -9.497 27.407 1.00 50.09 180 ALA A C 1
ATOM 1439 O O . ALA A 1 180 ? -4.347 -10.605 26.877 1.00 50.09 180 ALA A O 1
ATOM 1440 N N . PRO A 1 181 ? -4.427 -9.292 28.726 1.00 44.50 181 PRO A N 1
ATOM 1441 C CA . PRO A 1 181 ? -4.904 -10.325 29.648 1.00 44.50 181 PRO A CA 1
ATOM 1442 C C . PRO A 1 181 ? -6.330 -10.792 29.331 1.00 44.50 181 PRO A C 1
ATOM 1444 O O . PRO A 1 181 ? -7.110 -9.990 28.761 1.00 44.50 181 PRO A O 1
#